Protein AF-A0A3A0CMP5-F1 (afdb_monomer_lite)

Secondary structure (DSSP, 8-state):
-HHHHHHHHHHHHHHHHHHHHHHHHHHHHHS--TTHHHHHHHHHHHHS-TTSBPTTSSSSBTTTTTHHHHHHHHHHHHHHHHHHHHHHHH-TT---SGGGTTHHHHSPPPPPPPPHHHH-GGGS-SSPPHHHHHH--TTTGGGS-SSS--

pLDDT: mean 80.44, std 15.41, range [43.0, 98.38]

Radius of gyration: 23.23 Å; chains: 1; bounding box: 66×38×59 Å

Foldseek 3Di:
DVVVVVVVVVVVVVVVVVVVVVVVVVVVVVVPPPCVVCVVLLQQLLAFQQQHQDPVPPRDGNVVPCLVVSLVVVVLVLVLVQCQVVCVVVPPDDRGPVVCVVCCVVPPGQDFDDQCCSVPVVVDDHNHDVVSSVPDDRPPVRPPDPPPPD

Structure (mmCIF, N/CA/C/O backbone):
data_AF-A0A3A0CMP5-F1
#
_entry.id   AF-A0A3A0CMP5-F1
#
loop_
_atom_site.group_PDB
_atom_site.id
_atom_site.type_symbol
_atom_site.label_atom_id
_atom_site.label_alt_id
_atom_site.label_comp_id
_atom_site.label_asym_id
_atom_site.label_entity_id
_atom_site.label_seq_id
_atom_site.pdbx_PDB_ins_code
_atom_site.Cartn_x
_atom_site.Cartn_y
_atom_site.Cartn_z
_atom_site.occupancy
_atom_site.B_iso_or_equiv
_atom_site.auth_seq_id
_atom_site.auth_comp_id
_atom_site.auth_asym_id
_atom_site.auth_atom_id
_atom_site.pdbx_PDB_model_num
ATOM 1 N N . MET A 1 1 ? 48.972 -5.890 -34.730 1.00 81.81 1 MET A N 1
ATOM 2 C CA . MET A 1 1 ? 47.753 -5.055 -34.885 1.00 81.81 1 MET A CA 1
ATOM 3 C C . MET A 1 1 ? 46.473 -5.813 -34.551 1.00 81.81 1 MET A C 1
ATOM 5 O O . MET A 1 1 ? 45.686 -5.279 -33.785 1.00 81.81 1 MET A O 1
ATOM 9 N N . VAL A 1 2 ? 46.269 -7.038 -35.057 1.00 93.88 2 VAL A N 1
ATOM 10 C CA . VAL A 1 2 ? 45.044 -7.823 -34.789 1.00 93.88 2 VAL A CA 1
ATOM 11 C C . VAL A 1 2 ? 44.823 -8.086 -33.292 1.00 93.88 2 VAL A C 1
ATOM 13 O O . VAL A 1 2 ? 43.727 -7.854 -32.804 1.00 93.88 2 VAL A O 1
ATOM 16 N N . GLU A 1 3 ? 45.865 -8.454 -32.541 1.00 94.88 3 GLU A N 1
ATOM 17 C CA . GLU A 1 3 ? 45.755 -8.714 -31.092 1.00 94.88 3 GLU A CA 1
ATOM 18 C C . GLU A 1 3 ? 45.376 -7.474 -30.265 1.00 94.88 3 GLU A C 1
ATOM 20 O O . GLU A 1 3 ? 44.635 -7.560 -29.292 1.00 94.88 3 GLU A O 1
ATOM 25 N N . ILE A 1 4 ? 45.837 -6.289 -30.674 1.00 95.81 4 ILE A N 1
ATOM 26 C CA . ILE A 1 4 ? 45.484 -5.035 -29.991 1.00 95.81 4 ILE A CA 1
ATOM 27 C C . ILE A 1 4 ? 44.006 -4.705 -30.242 1.00 95.81 4 ILE A C 1
ATOM 29 O O . ILE A 1 4 ? 43.298 -4.281 -29.329 1.00 95.81 4 ILE A O 1
ATOM 33 N N . LEU A 1 5 ? 43.520 -4.947 -31.465 1.00 96.00 5 LEU A N 1
ATOM 34 C CA . LEU A 1 5 ? 42.117 -4.741 -31.826 1.00 96.00 5 LEU A CA 1
ATOM 35 C C . LEU A 1 5 ? 41.186 -5.719 -31.098 1.00 96.00 5 LEU A C 1
ATOM 37 O O . LEU A 1 5 ? 40.116 -5.306 -30.651 1.00 96.00 5 LEU A O 1
ATOM 41 N N . THR A 1 6 ? 41.583 -6.984 -30.926 1.00 96.25 6 THR A N 1
ATOM 42 C CA . THR A 1 6 ? 40.769 -7.967 -30.194 1.00 96.25 6 THR A CA 1
ATOM 43 C C . THR A 1 6 ? 40.685 -7.639 -28.705 1.00 96.25 6 THR A C 1
ATOM 45 O O . THR A 1 6 ? 39.588 -7.665 -28.149 1.00 96.25 6 THR A O 1
ATOM 48 N N . ILE A 1 7 ? 41.795 -7.252 -28.067 1.00 97.31 7 ILE A N 1
ATOM 49 C CA . ILE A 1 7 ? 41.803 -6.839 -26.652 1.00 97.31 7 ILE A CA 1
ATOM 50 C C . ILE A 1 7 ? 40.926 -5.596 -26.444 1.00 97.31 7 ILE A C 1
ATOM 52 O O . ILE A 1 7 ? 40.095 -5.573 -25.533 1.00 97.31 7 ILE A O 1
ATOM 56 N N . ALA A 1 8 ? 41.056 -4.585 -27.309 1.00 97.50 8 ALA A N 1
ATOM 57 C C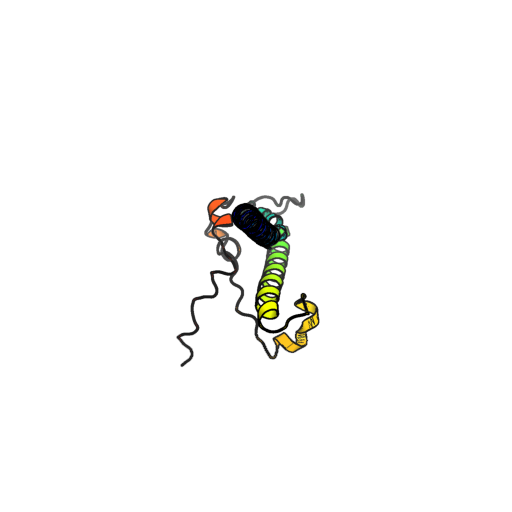A . ALA A 1 8 ? 40.239 -3.376 -27.234 1.00 97.50 8 ALA A CA 1
ATOM 58 C C . ALA A 1 8 ? 38.741 -3.679 -27.407 1.00 97.50 8 ALA A C 1
ATOM 60 O O . ALA A 1 8 ? 37.912 -3.161 -26.657 1.00 97.50 8 ALA A O 1
ATOM 61 N N . PHE A 1 9 ? 38.385 -4.559 -28.347 1.00 97.31 9 PHE A N 1
ATOM 62 C CA . PHE A 1 9 ? 37.000 -4.973 -28.565 1.00 97.31 9 PHE A CA 1
ATOM 63 C C . PHE A 1 9 ? 36.406 -5.683 -27.340 1.00 97.31 9 PHE A C 1
ATOM 65 O O . PHE A 1 9 ? 35.312 -5.330 -26.899 1.00 97.31 9 PHE A O 1
ATOM 72 N N . ILE A 1 10 ? 37.140 -6.629 -26.742 1.00 97.94 10 ILE A N 1
ATOM 73 C CA . ILE A 1 10 ? 36.696 -7.346 -25.535 1.00 97.94 10 ILE A CA 1
ATOM 74 C C . ILE A 1 10 ? 36.467 -6.368 -24.375 1.00 97.94 10 ILE A C 1
ATOM 76 O O . ILE A 1 10 ? 35.444 -6.456 -23.694 1.00 97.94 10 ILE A O 1
ATOM 80 N N . ALA A 1 11 ? 37.369 -5.402 -24.178 1.00 98.06 11 ALA A N 1
ATOM 81 C CA . ALA A 1 11 ? 37.229 -4.387 -23.135 1.00 98.06 11 ALA A CA 1
ATOM 82 C C . ALA A 1 11 ? 35.977 -3.513 -23.336 1.00 98.06 11 ALA A C 1
ATOM 84 O O . ALA A 1 11 ? 35.238 -3.261 -22.383 1.00 98.06 11 ALA A O 1
ATOM 85 N N . ILE A 1 12 ? 35.694 -3.098 -24.575 1.00 98.25 12 ILE A N 1
ATOM 86 C CA . ILE A 1 12 ? 34.494 -2.316 -24.903 1.00 98.25 12 ILE A CA 1
ATOM 87 C C . ILE A 1 12 ? 33.225 -3.125 -24.616 1.00 98.25 12 ILE A C 1
ATOM 89 O O . ILE A 1 12 ? 32.317 -2.621 -23.955 1.00 98.25 12 ILE A O 1
ATOM 93 N N . VAL A 1 13 ? 33.165 -4.386 -25.057 1.00 98.25 13 VAL A N 1
ATOM 94 C CA . VAL A 1 13 ? 32.005 -5.257 -24.812 1.00 98.25 13 VAL A CA 1
ATOM 95 C C . VAL A 1 13 ? 31.791 -5.470 -23.312 1.00 98.25 13 VAL A C 1
ATOM 97 O O . VAL A 1 13 ? 30.664 -5.331 -22.838 1.00 98.25 13 VAL A O 1
ATOM 100 N N . ALA A 1 14 ? 32.854 -5.725 -22.544 1.00 98.31 14 ALA A N 1
ATOM 101 C CA . ALA A 1 14 ? 32.767 -5.873 -21.092 1.00 98.31 14 ALA A CA 1
ATOM 102 C C . ALA A 1 14 ? 32.221 -4.603 -20.414 1.00 98.31 14 ALA A C 1
ATOM 104 O O . ALA A 1 14 ? 31.313 -4.690 -19.585 1.00 98.31 14 ALA A O 1
ATOM 105 N N . CYS A 1 15 ? 32.697 -3.418 -20.812 1.00 98.38 15 CYS A N 1
ATOM 106 C CA . CYS A 1 15 ? 32.187 -2.138 -20.315 1.00 98.38 15 CYS A CA 1
ATOM 107 C C . CYS A 1 15 ? 30.699 -1.936 -20.632 1.00 98.38 15 CYS A C 1
ATOM 109 O O . CYS A 1 15 ? 29.941 -1.509 -19.758 1.00 98.38 15 CYS A O 1
ATOM 111 N N . VAL A 1 16 ? 30.255 -2.278 -21.847 1.00 98.06 16 VAL A N 1
ATOM 112 C CA . VAL A 1 16 ? 28.838 -2.187 -22.236 1.00 98.06 16 VAL A CA 1
ATOM 113 C C . VAL A 1 16 ? 27.983 -3.146 -21.410 1.00 98.06 16 VAL A C 1
ATOM 115 O O . VAL A 1 16 ? 26.940 -2.738 -20.902 1.00 98.06 16 VAL A O 1
ATOM 118 N N . VAL A 1 17 ? 28.425 -4.391 -21.208 1.00 98.19 17 VAL A N 1
ATOM 119 C CA . VAL A 1 17 ? 27.701 -5.373 -20.384 1.00 98.19 17 VAL A CA 1
ATOM 120 C C . VAL A 1 17 ? 27.581 -4.888 -18.941 1.00 98.19 17 VAL A C 1
ATOM 122 O O . VAL A 1 17 ? 26.480 -4.883 -18.393 1.00 98.19 17 VAL A O 1
ATOM 125 N N . VAL A 1 18 ? 28.672 -4.413 -18.333 1.00 98.12 18 VAL A N 1
ATOM 126 C CA . VAL A 1 18 ? 28.650 -3.853 -16.972 1.00 98.12 18 VAL A CA 1
ATOM 127 C C . VAL A 1 18 ? 27.702 -2.658 -16.891 1.00 98.12 18 VAL A C 1
ATOM 129 O O . VAL A 1 18 ? 26.896 -2.578 -15.965 1.00 98.12 18 VAL A O 1
ATOM 132 N N . TRP A 1 19 ? 27.729 -1.758 -17.875 1.00 97.94 19 TRP A N 1
ATOM 133 C CA . TRP A 1 19 ? 26.820 -0.616 -17.920 1.00 97.94 19 TRP A CA 1
ATOM 134 C C . TRP A 1 19 ? 25.351 -1.043 -18.038 1.00 97.94 19 TRP A C 1
ATOM 136 O O . TRP A 1 19 ? 24.511 -0.526 -17.304 1.00 97.94 19 TRP A O 1
ATOM 146 N N . VAL A 1 20 ? 25.030 -2.032 -18.879 1.00 96.81 20 VAL A N 1
ATOM 147 C CA . VAL A 1 20 ? 23.669 -2.587 -18.999 1.00 96.81 20 VAL A CA 1
ATOM 148 C C . VAL A 1 20 ? 23.226 -3.250 -17.695 1.00 96.81 20 VAL A C 1
ATOM 150 O O . VAL A 1 20 ? 22.090 -3.045 -17.260 1.00 96.81 20 VAL A O 1
ATOM 153 N N . LEU A 1 21 ? 24.105 -4.000 -17.028 1.00 96.00 21 LEU A N 1
ATOM 154 C CA . LEU A 1 21 ? 23.814 -4.619 -15.732 1.00 96.00 21 LEU A CA 1
ATOM 155 C C . LEU A 1 21 ? 23.584 -3.564 -14.641 1.00 96.00 21 LEU A C 1
ATOM 157 O O . LEU A 1 21 ? 22.643 -3.678 -13.858 1.00 96.00 21 LEU A O 1
ATOM 161 N N . LEU A 1 22 ? 24.368 -2.486 -14.621 1.00 95.19 22 LEU A N 1
ATOM 162 C CA . LEU A 1 22 ? 24.157 -1.365 -13.703 1.00 95.19 22 LEU A CA 1
ATOM 163 C C . LEU A 1 22 ? 22.867 -0.599 -14.028 1.00 95.19 22 LEU A C 1
ATOM 165 O O . LEU A 1 22 ? 22.110 -0.258 -13.119 1.00 95.19 22 LEU A O 1
ATOM 169 N N . ALA A 1 23 ? 22.557 -0.367 -15.303 1.00 91.62 23 ALA A N 1
ATOM 170 C CA . ALA A 1 23 ? 21.328 0.296 -15.741 1.00 91.62 23 ALA A CA 1
ATOM 171 C C . ALA A 1 23 ? 20.076 -0.536 -15.415 1.00 91.62 23 ALA A C 1
ATOM 173 O O . ALA A 1 23 ? 19.055 -0.007 -14.973 1.00 91.62 23 ALA A O 1
ATOM 174 N N . THR A 1 24 ? 20.144 -1.856 -15.579 1.00 85.88 24 THR A N 1
ATOM 175 C CA . THR A 1 24 ? 19.056 -2.763 -15.191 1.00 85.88 24 THR A CA 1
ATOM 176 C C . THR A 1 24 ? 18.927 -2.856 -13.675 1.00 85.88 24 THR A C 1
ATOM 178 O O . THR A 1 24 ? 17.824 -2.681 -13.163 1.00 85.88 24 THR A O 1
ATOM 181 N N . ALA A 1 25 ? 20.026 -3.003 -12.930 1.00 84.25 25 ALA A N 1
ATOM 182 C CA . ALA A 1 25 ? 20.003 -3.003 -11.467 1.00 84.25 25 ALA A CA 1
ATOM 183 C C . ALA A 1 25 ? 19.457 -1.686 -10.892 1.00 84.25 25 ALA A C 1
ATOM 185 O O . ALA A 1 25 ? 18.662 -1.699 -9.953 1.00 84.25 25 ALA A O 1
ATOM 186 N N . THR A 1 26 ? 19.833 -0.541 -11.464 1.00 80.44 26 THR A N 1
ATOM 187 C CA . THR A 1 26 ? 19.305 0.771 -11.059 1.00 80.44 26 THR A CA 1
ATOM 188 C C . THR A 1 26 ? 17.832 0.928 -11.413 1.00 80.44 26 THR A C 1
ATOM 190 O O . THR A 1 26 ? 17.088 1.421 -10.572 1.00 80.44 26 THR A O 1
ATOM 193 N N . ARG A 1 27 ? 17.360 0.448 -12.574 1.00 73.88 27 ARG A N 1
ATOM 194 C CA . ARG A 1 27 ? 15.918 0.404 -12.895 1.00 73.88 27 ARG A CA 1
ATOM 195 C C . ARG A 1 27 ? 15.141 -0.486 -11.929 1.00 73.88 27 ARG A C 1
ATOM 197 O O . ARG A 1 27 ? 14.104 -0.061 -11.436 1.00 73.88 27 ARG A O 1
ATOM 204 N N . VAL A 1 28 ? 15.659 -1.669 -11.600 1.00 70.44 28 VAL A N 1
ATOM 205 C CA . VAL A 1 28 ? 15.042 -2.587 -10.628 1.00 70.44 28 VAL A CA 1
ATOM 206 C C . VAL A 1 28 ? 15.004 -1.958 -9.230 1.00 70.44 28 VAL A C 1
ATOM 208 O O . VAL A 1 28 ? 13.995 -2.059 -8.542 1.00 70.44 28 VAL A O 1
ATOM 211 N N . ARG A 1 29 ? 16.053 -1.232 -8.819 1.00 67.12 29 ARG A N 1
ATOM 212 C CA . ARG A 1 29 ? 16.077 -0.482 -7.548 1.00 67.12 29 ARG A CA 1
ATOM 213 C C . ARG A 1 29 ? 15.197 0.772 -7.563 1.00 67.12 29 ARG A C 1
ATOM 215 O O . ARG A 1 29 ? 14.673 1.140 -6.516 1.00 67.12 29 ARG A O 1
ATOM 222 N N . ALA A 1 30 ? 15.044 1.437 -8.709 1.00 58.09 30 ALA A N 1
ATOM 223 C CA . ALA A 1 30 ? 14.156 2.589 -8.899 1.00 58.09 30 ALA A CA 1
ATOM 224 C C . ALA A 1 30 ? 12.682 2.169 -8.954 1.00 58.09 30 ALA A C 1
ATOM 226 O O . ALA A 1 30 ? 11.815 2.907 -8.487 1.00 58.09 30 ALA A O 1
ATOM 227 N N . CYS A 1 31 ? 12.407 0.932 -9.372 1.00 51.53 31 CYS A N 1
ATOM 228 C CA . CYS A 1 31 ? 11.235 0.170 -8.955 1.00 51.53 31 CYS A CA 1
ATOM 229 C C . CYS A 1 31 ? 11.346 -0.202 -7.467 1.00 51.53 31 CYS A C 1
ATOM 231 O O . CYS A 1 31 ? 11.142 -1.357 -7.092 1.00 51.53 31 CYS A O 1
ATOM 233 N N . LYS A 1 32 ? 11.635 0.783 -6.596 1.00 49.44 32 LYS A N 1
ATOM 234 C CA . LYS A 1 32 ? 11.378 0.647 -5.163 1.00 49.44 32 LYS A CA 1
ATOM 235 C C . LYS A 1 32 ? 9.972 0.069 -5.043 1.00 49.44 32 LYS A C 1
ATOM 237 O O . LYS A 1 32 ? 9.087 0.528 -5.777 1.00 49.44 32 LYS A O 1
ATOM 242 N N . PRO A 1 33 ? 9.767 -0.934 -4.172 1.00 52.00 33 PRO A N 1
ATOM 243 C CA . PRO A 1 33 ? 8.458 -1.534 -4.006 1.00 52.00 33 PRO A CA 1
ATOM 244 C C . PRO A 1 33 ? 7.487 -0.377 -3.818 1.00 52.00 33 PRO A C 1
ATOM 246 O O . PRO A 1 33 ? 7.744 0.510 -3.000 1.00 52.00 33 PRO A O 1
ATOM 249 N N . MET A 1 34 ? 6.441 -0.338 -4.646 1.00 52.75 34 MET A N 1
ATOM 250 C CA . MET A 1 34 ? 5.431 0.729 -4.743 1.00 52.75 34 MET A CA 1
ATOM 251 C C . MET A 1 34 ? 4.537 0.788 -3.484 1.00 52.75 34 MET A C 1
ATOM 253 O O . MET A 1 34 ? 3.337 1.020 -3.533 1.00 52.75 34 MET A O 1
ATOM 257 N N . TYR A 1 35 ? 5.168 0.510 -2.353 1.00 56.72 35 TYR A N 1
ATOM 258 C CA . TYR A 1 35 ? 4.697 0.097 -1.052 1.00 56.72 35 TYR A CA 1
ATOM 259 C C . TYR A 1 35 ? 5.179 1.065 0.031 1.00 56.72 35 TYR A C 1
ATOM 261 O O . TYR A 1 35 ? 4.571 1.171 1.092 1.00 56.72 35 TYR A O 1
ATOM 269 N N . THR A 1 36 ? 6.246 1.820 -0.250 1.00 57.56 36 THR A N 1
ATOM 270 C CA . THR A 1 36 ? 6.779 2.860 0.633 1.00 57.56 36 THR A CA 1
ATOM 271 C C . THR A 1 36 ? 5.749 3.901 1.077 1.00 57.56 36 THR A C 1
ATOM 273 O O . THR A 1 36 ? 5.724 4.160 2.275 1.00 57.56 36 THR A O 1
ATOM 276 N N . PRO A 1 37 ? 4.864 4.466 0.222 1.00 59.56 37 PRO A N 1
ATOM 277 C CA . PRO A 1 37 ? 3.916 5.481 0.695 1.00 59.56 37 PRO A CA 1
ATOM 278 C C . PRO A 1 37 ? 2.803 4.902 1.577 1.00 59.56 37 PRO A C 1
ATOM 280 O O . PRO A 1 37 ? 2.156 5.636 2.318 1.00 59.56 37 PRO A O 1
ATOM 283 N N . TYR A 1 38 ? 2.566 3.592 1.509 1.00 63.41 38 TYR A N 1
ATOM 284 C CA . TYR A 1 38 ? 1.521 2.942 2.293 1.00 63.41 38 TYR A CA 1
ATOM 285 C C . TYR A 1 38 ? 2.036 2.447 3.645 1.00 63.41 38 TYR A C 1
ATOM 287 O O . TYR A 1 38 ? 1.240 2.299 4.570 1.00 63.41 38 TYR A O 1
ATOM 295 N N . LYS A 1 39 ? 3.361 2.271 3.793 1.00 63.41 39 LYS A N 1
ATOM 296 C CA . LYS A 1 39 ? 4.008 1.841 5.041 1.00 63.41 39 LYS A CA 1
ATOM 297 C C . LYS A 1 39 ? 3.556 2.695 6.227 1.00 63.41 39 LYS A C 1
ATOM 299 O O . LYS A 1 39 ? 3.140 2.134 7.230 1.00 63.41 39 LYS A O 1
ATOM 304 N N . ASP A 1 40 ? 3.497 4.015 6.081 1.00 61.06 40 ASP A N 1
ATOM 305 C CA . ASP A 1 40 ? 3.097 4.914 7.174 1.00 61.06 40 ASP A CA 1
ATOM 306 C C . ASP A 1 40 ? 1.629 4.754 7.611 1.00 61.06 40 ASP A C 1
ATOM 308 O O . ASP A 1 40 ? 1.308 4.925 8.789 1.00 61.06 40 ASP A O 1
ATOM 312 N N . TYR A 1 41 ? 0.732 4.369 6.697 1.00 62.47 41 TYR A N 1
ATOM 313 C CA . TYR A 1 41 ? -0.661 4.050 7.034 1.00 62.47 41 TYR A CA 1
ATOM 314 C C . TYR A 1 41 ? -0.774 2.685 7.722 1.00 62.47 41 TYR A C 1
ATOM 316 O O . TYR A 1 41 ? -1.480 2.560 8.725 1.00 62.47 41 TYR A O 1
ATOM 324 N N . PHE A 1 42 ? -0.021 1.687 7.249 1.00 67.88 42 PHE A N 1
ATOM 325 C CA . PHE A 1 42 ? 0.073 0.373 7.894 1.00 67.88 42 PHE A CA 1
ATOM 326 C C . PHE A 1 42 ? 0.617 0.464 9.312 1.00 67.88 42 PHE A C 1
ATOM 328 O O . PHE A 1 42 ? 0.134 -0.233 10.202 1.00 67.88 42 PHE A O 1
ATOM 335 N N . LEU A 1 43 ? 1.572 1.367 9.540 1.00 67.56 43 LEU A N 1
ATOM 336 C CA . LEU A 1 43 ? 2.142 1.575 10.860 1.00 67.56 43 LEU A CA 1
ATOM 337 C C . LEU A 1 43 ? 1.081 2.028 11.866 1.00 67.56 43 LEU A C 1
ATOM 339 O O . LEU A 1 43 ? 1.120 1.561 12.992 1.00 67.56 43 LEU A O 1
ATOM 343 N N . ARG A 1 44 ? 0.100 2.868 11.507 1.00 78.06 44 ARG A N 1
ATOM 344 C CA . ARG A 1 44 ? -0.955 3.255 12.466 1.00 78.06 44 ARG A CA 1
ATOM 345 C C . ARG A 1 44 ? -1.946 2.133 12.748 1.00 78.06 44 ARG A C 1
ATOM 347 O O . ARG A 1 44 ? -2.169 1.817 13.914 1.00 78.06 44 ARG A O 1
ATOM 354 N N . LEU A 1 45 ? -2.479 1.503 11.700 1.00 87.75 45 LEU A N 1
ATOM 355 C CA . LEU A 1 45 ? -3.445 0.414 11.861 1.00 87.75 45 LEU A CA 1
ATOM 356 C C . LEU A 1 45 ? -2.849 -0.777 12.621 1.00 87.75 45 LEU A C 1
ATOM 358 O O . LEU A 1 45 ? -3.600 -1.466 13.300 1.00 87.75 45 LEU A O 1
ATOM 362 N N . GLY A 1 46 ? -1.541 -1.028 12.481 1.00 86.44 46 GLY A N 1
ATOM 363 C CA . GLY A 1 46 ? -0.837 -2.139 13.123 1.00 86.44 46 GLY A CA 1
ATOM 364 C C . GLY A 1 46 ? -0.260 -1.800 14.498 1.00 86.44 46 GLY A C 1
ATOM 365 O O . GLY A 1 46 ? 0.040 -2.707 15.260 1.00 86.44 46 GLY A O 1
ATOM 366 N N . ARG A 1 47 ? -0.109 -0.518 14.859 1.00 88.81 47 ARG A N 1
ATOM 367 C CA . ARG A 1 47 ? 0.449 -0.112 16.165 1.00 88.81 47 ARG A CA 1
ATOM 368 C C . ARG A 1 47 ? -0.604 0.141 17.238 1.00 88.81 47 ARG A C 1
ATOM 370 O O . ARG A 1 47 ? -0.285 0.014 18.414 1.00 88.81 47 ARG A O 1
ATOM 377 N N . CYS A 1 48 ? -1.822 0.525 16.859 1.00 91.31 48 CYS A N 1
ATOM 378 C CA . CYS A 1 48 ? -2.864 0.912 17.808 1.00 91.31 48 CYS A CA 1
ATOM 379 C C . CYS A 1 48 ? -3.973 -0.142 17.880 1.00 91.31 48 CYS A C 1
ATOM 381 O O . CYS A 1 48 ? -4.651 -0.410 16.884 1.00 91.31 48 CYS A O 1
ATOM 383 N N . ALA A 1 49 ? -4.202 -0.686 19.076 1.00 93.88 49 ALA A N 1
ATOM 384 C CA . ALA A 1 49 ? -5.335 -1.566 19.334 1.00 93.88 49 ALA A CA 1
ATOM 385 C C . ALA A 1 49 ? -6.663 -0.791 19.201 1.00 93.88 49 ALA A C 1
ATOM 387 O O . ALA A 1 49 ? -6.710 0.400 19.513 1.00 93.88 49 ALA A O 1
ATOM 388 N N . PRO A 1 50 ? -7.788 -1.418 18.810 1.00 94.38 50 PRO A N 1
ATOM 389 C CA . PRO A 1 50 ? -9.080 -0.725 18.736 1.00 94.38 50 PRO A CA 1
ATOM 390 C C . PRO A 1 50 ? -9.514 -0.074 20.058 1.00 94.38 50 PRO A C 1
ATOM 392 O O . PRO A 1 50 ? -10.156 0.976 20.049 1.00 94.38 50 PRO A O 1
ATOM 395 N N . HIS A 1 51 ? -9.143 -0.674 21.186 1.00 95.88 51 HIS A N 1
ATOM 396 C CA . HIS A 1 51 ? -9.471 -0.205 22.530 1.00 95.88 51 HIS A CA 1
ATOM 397 C C . HIS A 1 51 ? -8.411 0.734 23.133 1.00 95.88 51 HIS A C 1
ATOM 399 O O . HIS A 1 51 ? -8.650 1.299 24.195 1.00 95.88 51 HIS A O 1
ATOM 405 N N . SER A 1 52 ? -7.259 0.937 22.479 1.00 95.19 52 SER A N 1
ATOM 406 C CA . SER A 1 52 ? -6.238 1.868 22.975 1.00 95.19 52 SER A CA 1
ATOM 407 C C . SER A 1 52 ? -6.663 3.325 22.743 1.00 95.19 52 SER A C 1
ATOM 409 O O . SER A 1 52 ? -7.377 3.598 21.768 1.00 95.19 52 SER A O 1
ATOM 411 N N . PRO A 1 53 ? -6.200 4.285 23.566 1.00 96.12 53 PRO A N 1
ATOM 412 C CA . PRO A 1 53 ? -6.443 5.704 23.322 1.00 96.12 53 PRO A CA 1
ATOM 413 C C . PRO A 1 53 ? -5.949 6.109 21.929 1.00 96.12 53 PRO A C 1
ATOM 415 O O . PRO A 1 53 ? -4.879 5.696 21.474 1.00 96.12 53 PRO A O 1
ATOM 418 N N . CYS A 1 54 ? -6.753 6.896 21.220 1.00 94.94 54 CYS A N 1
ATOM 419 C CA . CYS A 1 54 ? -6.457 7.278 19.849 1.00 94.94 54 CYS A CA 1
ATOM 420 C C . CYS A 1 54 ? -5.294 8.288 19.795 1.00 94.94 54 CYS A C 1
ATOM 422 O O . CYS A 1 54 ? -5.358 9.324 20.464 1.00 94.94 54 CYS A O 1
ATOM 424 N N . PRO A 1 55 ? -4.275 8.078 18.936 1.00 92.62 55 PRO A N 1
ATOM 425 C CA . PRO A 1 55 ? -3.095 8.948 18.869 1.00 92.62 55 PRO A CA 1
ATOM 426 C C . PRO A 1 55 ? -3.375 10.349 18.301 1.00 92.62 55 PRO A C 1
ATOM 428 O O . PRO A 1 55 ? -2.479 11.183 18.262 1.00 92.62 55 PRO A O 1
ATOM 431 N N . CYS A 1 56 ? -4.599 10.634 17.843 1.00 92.50 56 CYS A N 1
ATOM 432 C CA . CYS A 1 56 ? -4.975 11.964 17.357 1.00 92.50 56 CYS A CA 1
ATOM 433 C C . CYS A 1 56 ? -5.272 12.977 18.476 1.00 92.50 56 CYS A C 1
ATOM 435 O O . CYS A 1 56 ? -5.587 14.123 18.171 1.00 92.50 56 CYS A O 1
ATOM 437 N N . GLY A 1 57 ? -5.220 12.560 19.748 1.00 94.19 57 GLY A N 1
ATOM 438 C CA . GLY A 1 57 ? -5.470 13.439 20.894 1.00 94.19 57 GLY A CA 1
ATOM 439 C C . GLY A 1 57 ? -6.951 13.700 21.188 1.00 94.19 57 GLY A C 1
ATOM 440 O O . GLY A 1 57 ? -7.267 14.539 22.020 1.00 94.19 57 GLY A O 1
ATOM 441 N N . SER A 1 58 ? -7.876 12.976 20.551 1.00 95.19 58 SER A N 1
ATOM 442 C CA . SER A 1 58 ? -9.322 13.146 20.772 1.00 95.19 58 SER A CA 1
ATOM 443 C C . SER A 1 58 ? -9.825 12.637 22.129 1.00 95.19 58 SER A C 1
ATOM 445 O O . SER A 1 58 ? -10.996 12.832 22.448 1.00 95.19 58 SER A O 1
ATOM 447 N N . GLY A 1 59 ? -8.992 11.906 22.879 1.00 95.75 59 GLY A N 1
ATOM 448 C CA . GLY A 1 59 ? -9.378 11.222 24.119 1.00 95.75 59 GLY A CA 1
ATOM 449 C C . GLY A 1 59 ? -10.299 10.009 23.922 1.00 95.75 59 GLY A C 1
ATOM 450 O O . GLY A 1 59 ? -10.667 9.360 24.894 1.00 95.75 59 GLY A O 1
ATOM 451 N N . ARG A 1 60 ? -10.676 9.677 22.680 1.00 97.06 60 ARG A N 1
ATOM 452 C CA . ARG A 1 60 ? -11.518 8.515 22.351 1.00 97.06 60 ARG A CA 1
ATOM 453 C C . ARG A 1 60 ? -10.665 7.278 22.074 1.00 97.06 60 ARG A C 1
ATOM 455 O O . ARG A 1 60 ? -9.496 7.397 21.710 1.00 97.06 60 ARG A O 1
ATOM 462 N N . ASN A 1 61 ? -11.271 6.095 22.145 1.00 97.06 61 ASN A N 1
ATOM 463 C CA . ASN A 1 61 ? -10.635 4.851 21.700 1.00 97.06 61 ASN A CA 1
ATOM 464 C C . ASN A 1 61 ? -10.353 4.895 20.188 1.00 97.06 61 ASN A C 1
ATOM 466 O O . ASN A 1 61 ? -11.116 5.488 19.419 1.00 97.06 61 ASN A O 1
ATOM 470 N N . TYR A 1 62 ? -9.265 4.266 19.741 1.00 95.56 62 TYR A N 1
ATOM 471 C CA . TYR A 1 62 ? -8.838 4.280 18.338 1.00 95.56 62 TYR A CA 1
ATOM 472 C C . TYR A 1 62 ? -9.892 3.694 17.389 1.00 95.56 62 TYR A C 1
ATOM 474 O O . TYR A 1 62 ? -10.155 4.275 16.333 1.00 95.56 62 TYR A O 1
ATOM 482 N N . GLY A 1 63 ? -10.530 2.592 17.794 1.00 95.19 63 GLY A N 1
ATOM 483 C CA . GLY A 1 63 ? -11.549 1.854 17.047 1.00 95.19 63 GLY A CA 1
ATOM 484 C C . GLY A 1 63 ? -12.692 2.730 16.524 1.00 95.19 63 GLY A C 1
ATOM 485 O O . GLY A 1 63 ? -12.907 2.753 15.316 1.00 95.19 63 GLY A O 1
ATOM 486 N N . PRO A 1 64 ? -13.396 3.492 17.378 1.00 96.88 64 PRO A N 1
ATOM 487 C CA . PRO A 1 64 ? -14.433 4.424 16.932 1.00 96.88 64 PRO A CA 1
ATOM 488 C C . PRO A 1 64 ? -13.900 5.782 16.442 1.00 96.88 64 PRO A C 1
ATOM 490 O O . PRO A 1 64 ? -14.678 6.587 15.937 1.00 96.88 64 PRO A O 1
ATOM 493 N N . CYS A 1 65 ? -12.609 6.086 16.620 1.00 96.00 65 CYS A N 1
ATOM 494 C CA . CYS A 1 65 ? -12.043 7.392 16.284 1.00 96.00 65 CYS A CA 1
ATOM 495 C C . CYS A 1 65 ? -11.398 7.414 14.890 1.00 96.00 65 CYS A C 1
ATOM 497 O O . CYS A 1 65 ? -12.076 7.665 13.897 1.00 96.00 65 CYS A O 1
ATOM 499 N N . CYS A 1 66 ? -10.085 7.190 14.792 1.00 93.62 66 CYS A N 1
ATOM 500 C CA . CYS A 1 66 ? -9.366 7.291 13.520 1.00 93.62 66 CYS A CA 1
ATOM 501 C C . CYS A 1 66 ? -9.375 5.992 12.708 1.00 93.62 66 CYS A C 1
ATOM 503 O O . CYS A 1 66 ? -9.207 6.054 11.490 1.00 93.62 66 CYS A O 1
ATOM 505 N N . ARG A 1 67 ? -9.625 4.834 13.335 1.00 93.38 67 ARG A N 1
ATOM 506 C CA . ARG A 1 67 ? -9.560 3.536 12.652 1.00 93.38 67 ARG A CA 1
ATOM 507 C C . ARG A 1 67 ? -10.446 3.454 11.397 1.00 93.38 67 ARG A C 1
ATOM 509 O O . ARG A 1 67 ? -9.917 3.026 10.376 1.00 93.38 67 ARG A O 1
ATOM 516 N N . PRO A 1 68 ? -11.723 3.896 11.370 1.00 94.88 68 PRO A N 1
ATOM 517 C CA . PRO A 1 68 ? -12.559 3.770 10.169 1.00 94.88 68 PRO A CA 1
ATOM 518 C C . PRO A 1 68 ? -12.003 4.565 8.979 1.00 94.88 68 PRO A C 1
ATOM 520 O O . PRO A 1 68 ? -12.021 4.100 7.835 1.00 94.88 68 PRO A O 1
ATOM 523 N N . ARG A 1 69 ? -11.446 5.752 9.255 1.00 92.31 69 ARG A N 1
ATOM 524 C CA . ARG A 1 69 ? -10.773 6.591 8.257 1.00 92.31 69 ARG A CA 1
ATOM 525 C C . ARG A 1 69 ? -9.511 5.912 7.733 1.00 92.31 69 ARG A C 1
ATOM 527 O O . ARG A 1 69 ? -9.309 5.886 6.520 1.00 92.31 69 ARG A O 1
ATOM 534 N N . ASP A 1 70 ? -8.695 5.351 8.621 1.00 91.31 70 ASP A N 1
ATOM 535 C CA . ASP A 1 70 ? -7.458 4.662 8.248 1.00 91.31 70 ASP A CA 1
ATOM 536 C C . ASP A 1 70 ? -7.748 3.400 7.415 1.00 91.31 70 ASP A C 1
ATOM 538 O O . ASP A 1 70 ? -7.103 3.180 6.390 1.00 91.31 70 ASP A O 1
ATOM 542 N N . VAL A 1 71 ? -8.769 2.614 7.782 1.00 91.88 71 VAL A N 1
ATOM 543 C CA . VAL A 1 71 ? -9.227 1.440 7.012 1.00 91.88 71 VAL A CA 1
ATOM 544 C C . VAL A 1 71 ? -9.724 1.845 5.623 1.00 91.88 71 VAL A C 1
ATOM 546 O O . VAL A 1 71 ? -9.380 1.207 4.628 1.00 91.88 71 VAL A O 1
ATOM 549 N N . THR A 1 72 ? -10.498 2.928 5.527 1.00 90.62 72 THR A N 1
ATOM 550 C CA . THR A 1 72 ? -10.995 3.441 4.240 1.00 90.62 72 THR A CA 1
ATOM 551 C C . THR A 1 72 ? -9.845 3.902 3.344 1.00 90.62 72 THR A C 1
ATOM 553 O O . THR A 1 72 ? -9.799 3.557 2.161 1.00 90.62 72 THR A O 1
ATOM 556 N N . ALA A 1 73 ? -8.883 4.634 3.911 1.00 87.12 73 ALA A N 1
ATOM 557 C CA . ALA A 1 73 ? -7.687 5.073 3.200 1.00 87.12 73 ALA A CA 1
ATOM 558 C C . ALA A 1 73 ? -6.854 3.879 2.709 1.00 87.12 73 ALA A C 1
ATOM 560 O O . ALA A 1 73 ? -6.415 3.867 1.557 1.00 87.12 73 ALA A O 1
ATOM 561 N N . LEU A 1 74 ? -6.699 2.847 3.545 1.00 87.56 74 LEU A N 1
ATOM 562 C CA . LEU A 1 74 ? -6.029 1.609 3.165 1.00 87.56 74 LEU A CA 1
ATOM 563 C C . LEU A 1 74 ? -6.749 0.902 2.008 1.00 87.56 74 LEU A C 1
ATOM 565 O O . LEU A 1 74 ? -6.121 0.501 1.030 1.00 87.56 74 LEU A O 1
ATOM 569 N N . ARG A 1 75 ? -8.072 0.770 2.074 1.00 87.62 75 ARG A N 1
ATOM 570 C CA . ARG A 1 75 ? -8.838 0.143 0.994 1.00 87.62 75 ARG A CA 1
ATOM 571 C C . ARG A 1 75 ? -8.643 0.885 -0.330 1.00 87.62 75 ARG A C 1
ATOM 573 O O . ARG A 1 75 ? -8.351 0.249 -1.338 1.00 87.62 75 ARG A O 1
ATOM 580 N N . ALA A 1 76 ? -8.735 2.215 -0.329 1.00 84.56 76 ALA A N 1
ATOM 581 C CA . ALA A 1 76 ? -8.506 3.033 -1.523 1.00 84.56 76 ALA A CA 1
ATOM 582 C C . ALA A 1 76 ? -7.082 2.869 -2.086 1.00 84.56 76 ALA A C 1
ATOM 584 O O . ALA A 1 76 ? -6.892 2.747 -3.296 1.00 84.56 76 ALA A O 1
ATOM 585 N N . ALA A 1 77 ? -6.082 2.803 -1.205 1.00 84.19 77 ALA A N 1
ATOM 586 C CA . ALA A 1 77 ? -4.700 2.516 -1.566 1.00 84.19 77 ALA A CA 1
ATOM 587 C C . ALA A 1 77 ? -4.541 1.153 -2.256 1.00 84.19 77 ALA A C 1
ATOM 589 O O . ALA A 1 77 ? -3.869 1.053 -3.284 1.00 84.19 77 ALA A O 1
ATOM 590 N N . LEU A 1 78 ? -5.182 0.113 -1.720 1.00 84.00 78 LEU A N 1
ATOM 591 C CA . LEU A 1 78 ? -5.135 -1.232 -2.288 1.00 84.00 78 LEU A CA 1
ATOM 592 C C . LEU A 1 78 ? -5.859 -1.334 -3.630 1.00 84.00 78 LEU A C 1
ATOM 594 O O . LEU A 1 78 ? -5.365 -2.040 -4.511 1.00 84.00 78 LEU A O 1
ATOM 598 N N . ILE A 1 79 ? -6.966 -0.601 -3.807 1.00 83.69 79 ILE A N 1
ATOM 599 C CA . ILE A 1 79 ? -7.648 -0.447 -5.10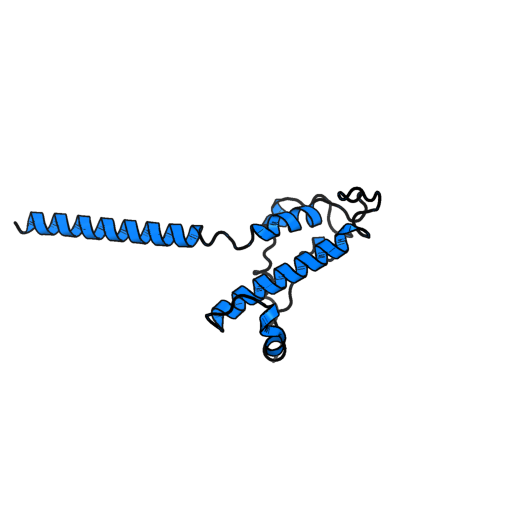1 1.00 83.69 79 ILE A CA 1
ATOM 600 C C . ILE A 1 79 ? -6.678 0.143 -6.123 1.00 83.69 79 ILE A C 1
ATOM 602 O O . ILE A 1 79 ? -6.507 -0.421 -7.201 1.00 83.69 79 ILE A O 1
ATOM 606 N N . ASP A 1 80 ? -6.014 1.254 -5.795 1.00 81.31 80 ASP A N 1
ATOM 607 C CA . ASP A 1 80 ? -5.113 1.924 -6.738 1.00 81.31 80 ASP A CA 1
ATOM 608 C C . ASP A 1 80 ? -3.874 1.072 -7.057 1.00 81.31 80 ASP A C 1
ATOM 610 O O . ASP A 1 80 ? -3.425 1.036 -8.205 1.00 81.31 80 ASP A O 1
ATOM 614 N N . LEU A 1 81 ? -3.351 0.330 -6.073 1.00 80.88 81 LEU A N 1
ATOM 615 C CA . LEU A 1 81 ? -2.258 -0.626 -6.266 1.00 80.88 81 LEU A CA 1
ATOM 616 C C . LEU A 1 81 ? -2.650 -1.742 -7.245 1.00 80.88 81 LEU A C 1
ATOM 618 O O . LEU A 1 81 ? -1.921 -1.993 -8.209 1.00 80.88 81 LEU A O 1
ATOM 622 N N . HIS A 1 82 ? -3.800 -2.385 -7.022 1.00 79.19 82 HIS A N 1
ATOM 623 C CA . HIS A 1 82 ? -4.316 -3.432 -7.907 1.00 79.19 82 HIS A CA 1
ATOM 624 C C . HIS A 1 82 ? -4.598 -2.888 -9.301 1.00 79.19 82 HIS A C 1
ATOM 626 O O . HIS A 1 82 ? -4.158 -3.478 -10.288 1.00 79.19 82 HIS A O 1
ATOM 632 N N . TRP A 1 83 ? -5.256 -1.730 -9.380 1.00 77.81 83 TRP A N 1
ATOM 633 C CA . TRP A 1 83 ? -5.554 -1.065 -10.638 1.00 77.81 83 TRP A CA 1
ATOM 634 C C . TRP A 1 83 ? -4.289 -0.799 -11.439 1.00 77.81 83 TRP A C 1
ATOM 636 O O . TRP A 1 83 ? -4.216 -1.199 -12.590 1.00 77.81 83 TRP A O 1
ATOM 646 N N . ARG A 1 84 ? -3.263 -0.177 -10.849 1.00 77.56 84 ARG A N 1
ATOM 647 C CA . ARG A 1 84 ? -2.014 0.122 -11.566 1.00 77.56 84 ARG A CA 1
ATOM 648 C C . ARG A 1 84 ? -1.322 -1.137 -12.069 1.00 77.56 84 ARG A C 1
ATOM 650 O O . ARG A 1 84 ? -0.758 -1.117 -13.159 1.00 77.56 84 ARG A O 1
ATOM 657 N N . ARG A 1 85 ? -1.351 -2.227 -11.297 1.00 74.62 85 ARG A N 1
ATOM 658 C CA . ARG A 1 85 ? -0.749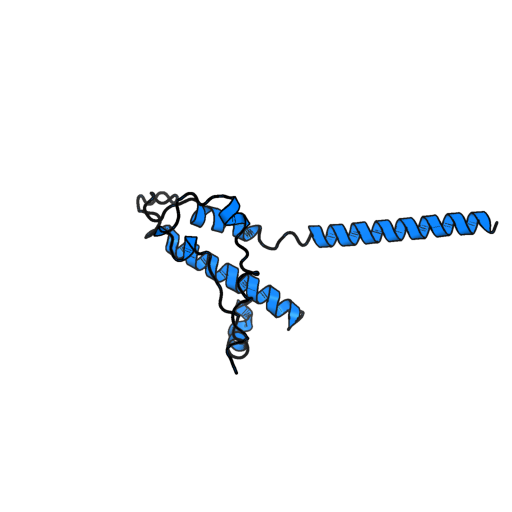 -3.503 -11.706 1.00 74.62 85 ARG A CA 1
ATOM 659 C C . ARG A 1 85 ? -1.521 -4.147 -12.856 1.00 74.62 85 ARG A C 1
ATOM 661 O O . ARG A 1 85 ? -0.903 -4.628 -13.804 1.00 74.62 85 ARG A O 1
ATOM 668 N N . TRP A 1 86 ? -2.847 -4.135 -12.775 1.00 73.81 86 TRP A N 1
ATOM 669 C CA . TRP A 1 86 ? -3.731 -4.670 -13.804 1.00 73.81 86 TRP A CA 1
ATOM 670 C C . TRP A 1 86 ? -3.695 -3.816 -15.081 1.00 73.81 86 TRP A C 1
ATOM 672 O O . TRP A 1 86 ? -3.428 -4.327 -16.165 1.00 73.81 86 TRP A O 1
ATOM 682 N N . SER A 1 87 ? -3.840 -2.495 -14.956 1.00 72.00 87 SER A N 1
ATOM 683 C CA . SER A 1 87 ? -3.849 -1.556 -16.078 1.00 72.00 87 SER A CA 1
ATOM 684 C C . SER A 1 87 ? -2.508 -1.511 -16.800 1.00 72.00 87 SER A C 1
ATOM 686 O O . SER A 1 87 ? -2.491 -1.369 -18.013 1.00 72.00 87 SER A O 1
ATOM 688 N N . HIS A 1 88 ? -1.380 -1.696 -16.107 1.00 67.00 88 HIS A N 1
ATOM 689 C CA . HIS A 1 88 ? -0.081 -1.793 -16.776 1.00 67.00 88 HIS A CA 1
ATOM 690 C C . HIS A 1 88 ? 0.024 -3.026 -17.691 1.00 67.00 88 HIS A C 1
ATOM 692 O O . HIS A 1 88 ? 0.788 -2.992 -18.652 1.00 67.00 88 HIS A O 1
ATOM 698 N N . ARG A 1 89 ? -0.720 -4.107 -17.414 1.00 64.44 89 ARG A N 1
ATOM 699 C CA . ARG A 1 89 ? -0.773 -5.290 -18.290 1.00 64.44 89 ARG A CA 1
ATOM 700 C C . ARG A 1 89 ? -1.744 -5.103 -19.454 1.00 64.44 89 ARG A C 1
ATOM 702 O O . ARG A 1 89 ? -1.406 -5.487 -20.565 1.00 64.44 89 ARG A O 1
ATOM 709 N N . SER A 1 90 ? -2.908 -4.505 -19.205 1.00 65.88 90 SER A N 1
ATOM 710 C CA . SER A 1 90 ? -3.993 -4.451 -20.197 1.00 65.88 90 SER A CA 1
ATOM 711 C C . SER A 1 90 ? -4.053 -3.146 -21.005 1.00 65.88 90 SER A C 1
ATOM 713 O O . SER A 1 90 ? -4.551 -3.145 -22.125 1.00 65.88 90 SER A O 1
ATOM 715 N N . TYR A 1 91 ? -3.553 -2.024 -20.471 1.00 66.69 91 TYR A N 1
ATOM 716 C CA . TYR A 1 91 ? -3.690 -0.683 -21.057 1.00 66.69 91 TYR A CA 1
ATOM 717 C C . TYR A 1 91 ? -2.479 0.215 -20.751 1.00 66.69 91 TYR A C 1
ATOM 719 O O . TYR A 1 91 ? -2.464 0.992 -19.787 1.00 66.69 91 TYR A O 1
ATOM 727 N N . ALA A 1 92 ? -1.462 0.172 -21.612 1.00 63.75 92 ALA A N 1
ATOM 728 C CA . ALA A 1 92 ? -0.338 1.099 -21.527 1.00 63.75 92 ALA A CA 1
ATOM 729 C C . ALA A 1 92 ? -0.823 2.562 -21.670 1.00 63.75 92 ALA A C 1
ATOM 731 O O . ALA A 1 92 ? -1.452 2.921 -22.661 1.00 63.75 92 ALA A O 1
ATOM 732 N N . GLY A 1 93 ? -0.542 3.421 -20.678 1.00 65.56 93 GLY A N 1
ATOM 733 C CA . GLY A 1 93 ? -0.704 4.881 -20.802 1.00 65.56 93 GLY A CA 1
ATOM 734 C C . GLY A 1 93 ? -1.651 5.588 -19.820 1.00 65.56 93 GLY A C 1
ATOM 735 O O . GLY A 1 93 ? -1.600 6.813 -19.742 1.00 65.56 93 GLY A O 1
ATOM 736 N N . ARG A 1 94 ? -2.463 4.889 -19.008 1.00 60.84 94 ARG A N 1
ATOM 737 C CA . ARG A 1 94 ? -3.299 5.533 -17.961 1.00 60.84 94 ARG A CA 1
ATOM 738 C C . ARG A 1 94 ? -3.052 4.932 -16.577 1.00 60.84 94 ARG A C 1
ATOM 740 O O . ARG A 1 94 ? -3.090 3.719 -16.399 1.00 60.84 94 ARG A O 1
ATOM 747 N N . ARG A 1 95 ? -2.773 5.798 -15.589 1.00 61.25 95 ARG A N 1
ATOM 748 C CA . ARG A 1 95 ? -2.202 5.401 -14.283 1.00 61.25 95 ARG A CA 1
ATOM 749 C C . ARG A 1 95 ? -3.132 5.524 -13.068 1.00 61.25 95 ARG A C 1
ATOM 751 O O . ARG A 1 95 ? -2.708 5.134 -11.987 1.00 61.25 95 ARG A O 1
ATOM 758 N N . ARG A 1 96 ? -4.349 6.073 -13.195 1.00 65.81 96 ARG A N 1
ATOM 759 C CA . ARG A 1 96 ? -5.258 6.286 -12.048 1.00 65.81 96 ARG A CA 1
ATOM 760 C C . ARG A 1 96 ? -6.582 5.542 -12.217 1.00 65.81 96 ARG A C 1
ATOM 762 O O . ARG A 1 96 ? -7.194 5.613 -13.281 1.00 65.81 96 ARG A O 1
ATOM 769 N N . SER A 1 97 ? -7.022 4.883 -11.149 1.00 66.88 97 SER A N 1
ATOM 770 C CA . SER A 1 97 ? -8.298 4.154 -11.067 1.00 66.88 97 SER A CA 1
ATOM 771 C C . SER A 1 97 ? -9.514 5.079 -11.195 1.00 66.88 97 SER A C 1
ATOM 773 O O . SER A 1 97 ? -10.426 4.810 -11.971 1.00 66.88 97 SER A O 1
ATOM 775 N N . ALA A 1 98 ? -9.484 6.231 -10.518 1.00 69.50 98 ALA A N 1
ATOM 776 C CA . ALA A 1 98 ? -10.594 7.189 -10.489 1.00 69.50 98 ALA A CA 1
ATOM 777 C C . ALA A 1 98 ? -11.023 7.710 -11.875 1.00 69.50 98 ALA A C 1
ATOM 779 O O . ALA A 1 98 ? -12.197 7.978 -12.099 1.00 69.50 98 ALA A O 1
ATOM 780 N N . SER A 1 99 ? -10.097 7.821 -12.834 1.00 68.50 99 SER A N 1
ATOM 781 C CA . SER A 1 99 ? -10.410 8.290 -14.196 1.00 68.50 99 SER A CA 1
ATOM 782 C C . SER A 1 99 ? -11.120 7.252 -15.072 1.00 68.50 99 SER A C 1
ATOM 784 O O . SER A 1 99 ? -11.367 7.511 -16.247 1.00 68.50 99 SER A O 1
ATOM 786 N N . MET A 1 100 ? -11.378 6.057 -14.542 1.00 67.75 100 MET A N 1
ATOM 787 C CA . MET A 1 100 ? -11.779 4.885 -15.319 1.00 67.75 100 MET A CA 1
ATOM 788 C C . MET A 1 100 ? -13.029 4.211 -14.747 1.00 67.75 100 MET A C 1
ATOM 790 O O . MET A 1 100 ? -13.275 3.054 -15.066 1.00 67.75 100 MET A O 1
ATOM 794 N N . GLY A 1 101 ? -13.825 4.944 -13.955 1.00 69.94 101 GLY A N 1
ATOM 795 C CA . GLY A 1 101 ? -15.045 4.447 -13.305 1.00 69.94 101 GLY A CA 1
ATOM 796 C C . GLY A 1 101 ? -15.947 3.632 -14.234 1.00 69.94 101 GLY A C 1
ATOM 797 O O . GLY A 1 101 ? -16.268 2.502 -13.897 1.00 69.94 101 GLY A O 1
ATOM 798 N N . HIS A 1 102 ? -16.230 4.136 -15.444 1.00 69.56 102 HIS A N 1
ATOM 799 C CA . HIS A 1 102 ? -17.064 3.413 -16.418 1.00 69.56 102 HIS A CA 1
ATOM 800 C C . HIS A 1 102 ? -16.491 2.048 -16.835 1.00 69.56 102 HIS A C 1
ATOM 802 O O . HIS A 1 102 ? -17.242 1.127 -17.101 1.00 69.56 102 HIS A O 1
ATOM 808 N N . ARG A 1 103 ? -15.161 1.874 -16.866 1.00 66.50 103 ARG A N 1
ATOM 809 C CA . ARG A 1 103 ? -14.540 0.598 -17.274 1.00 66.50 103 ARG A CA 1
ATOM 810 C C . ARG A 1 103 ? -14.449 -0.416 -16.148 1.00 66.50 103 ARG A C 1
ATOM 812 O O . ARG A 1 103 ? -14.144 -1.572 -16.414 1.00 66.50 103 ARG A O 1
ATOM 819 N N . LEU A 1 104 ? -14.666 0.005 -14.903 1.00 65.00 104 LEU A N 1
ATOM 820 C CA . LEU A 1 104 ? -14.791 -0.931 -13.786 1.00 65.00 104 LEU A CA 1
ATOM 821 C C . LEU A 1 104 ? -16.089 -1.742 -13.877 1.00 65.00 104 LEU A C 1
ATOM 823 O O . LEU A 1 104 ? -16.171 -2.802 -13.259 1.00 65.00 104 LEU A O 1
ATOM 827 N N . GLU A 1 105 ? -17.072 -1.263 -14.648 1.00 71.25 105 GLU A N 1
ATOM 828 C CA . GLU A 1 105 ? -18.293 -2.007 -14.965 1.00 71.25 105 GLU A CA 1
ATOM 829 C C . GLU A 1 105 ? -17.967 -3.207 -15.867 1.00 71.25 105 GLU A C 1
ATOM 831 O O . GLU A 1 105 ? -18.350 -4.332 -15.543 1.00 71.25 105 GLU A O 1
ATOM 836 N N . ASP A 1 106 ? -17.162 -2.987 -16.914 1.00 73.50 106 ASP A N 1
ATOM 837 C CA . ASP A 1 106 ? -16.741 -4.025 -17.870 1.00 73.50 106 ASP A CA 1
ATOM 838 C C . ASP A 1 106 ? -15.626 -4.934 -17.330 1.00 73.50 106 ASP A C 1
ATOM 840 O O . ASP A 1 106 ? -15.531 -6.115 -17.669 1.00 73.50 106 ASP A O 1
ATOM 844 N N . HIS A 1 107 ? -14.758 -4.392 -16.475 1.00 70.94 107 HIS A N 1
ATOM 845 C CA . HIS A 1 107 ? -13.626 -5.101 -15.893 1.00 70.94 107 HIS A CA 1
ATOM 846 C C . HIS A 1 107 ? -13.661 -4.985 -14.377 1.00 70.94 107 HIS A C 1
ATOM 848 O O . HIS A 1 107 ? -13.052 -4.092 -13.776 1.00 70.94 107 HIS A O 1
ATOM 854 N N . ARG A 1 108 ? -14.357 -5.936 -13.752 1.00 71.69 108 ARG A N 1
ATOM 855 C CA . ARG A 1 108 ? -14.382 -6.045 -12.296 1.00 71.69 108 ARG A CA 1
ATOM 856 C C . ARG A 1 108 ? -12.958 -6.215 -11.779 1.00 71.69 108 ARG A C 1
ATOM 858 O O . ARG A 1 108 ? -12.241 -7.135 -12.169 1.00 71.69 108 ARG A O 1
ATOM 865 N N . LEU A 1 109 ? -12.551 -5.310 -10.893 1.00 73.19 109 LEU A N 1
ATOM 866 C CA . LEU A 1 109 ? -11.297 -5.460 -10.170 1.00 73.19 109 LEU A CA 1
ATOM 867 C C . LEU A 1 109 ? -11.324 -6.763 -9.356 1.00 73.19 109 LEU A C 1
ATOM 869 O O . LEU A 1 109 ? -12.374 -7.106 -8.803 1.00 73.19 109 LEU A O 1
ATOM 873 N N . PRO A 1 110 ? -10.181 -7.462 -9.232 1.00 73.81 110 PRO A N 1
ATOM 874 C CA . PRO A 1 110 ? -10.082 -8.594 -8.326 1.00 73.81 110 PRO A CA 1
ATOM 875 C C . PRO A 1 110 ? -10.459 -8.164 -6.906 1.00 73.81 110 PRO A C 1
ATOM 877 O O . PRO A 1 110 ? -10.226 -7.019 -6.496 1.00 73.81 110 PRO A O 1
ATOM 880 N N . ARG A 1 111 ? -11.050 -9.094 -6.149 1.00 80.00 111 ARG A N 1
ATOM 881 C CA . ARG A 1 111 ? -11.441 -8.841 -4.764 1.00 80.00 111 ARG A CA 1
ATOM 882 C C . ARG A 1 111 ? -10.208 -8.450 -3.957 1.00 80.00 111 ARG A C 1
ATOM 884 O O . ARG A 1 111 ? -9.211 -9.163 -3.924 1.00 80.00 111 ARG A O 1
ATOM 891 N N . ILE A 1 112 ? -10.299 -7.310 -3.287 1.00 84.00 112 ILE A N 1
ATOM 892 C CA . ILE A 1 112 ? -9.222 -6.821 -2.434 1.00 84.00 112 ILE A CA 1
ATOM 893 C C . ILE A 1 112 ? -9.303 -7.545 -1.104 1.00 84.00 112 ILE A C 1
ATOM 895 O O . ILE A 1 112 ? -10.316 -7.455 -0.410 1.00 84.00 112 ILE A O 1
ATOM 899 N N . VAL A 1 113 ? -8.218 -8.225 -0.756 1.00 85.62 113 VAL A N 1
ATOM 900 C CA . VAL A 1 113 ? -8.044 -8.870 0.543 1.00 85.62 113 VAL A CA 1
ATOM 901 C C . VAL A 1 113 ? -7.311 -7.892 1.455 1.00 85.62 113 VAL A C 1
ATOM 903 O O . VAL A 1 113 ? -6.182 -7.482 1.162 1.00 85.62 113 VAL A O 1
ATOM 906 N N . MET A 1 114 ? -7.969 -7.461 2.530 1.00 89.12 114 MET A N 1
ATOM 907 C CA . MET A 1 114 ? -7.323 -6.664 3.573 1.00 89.12 114 MET A CA 1
ATOM 908 C C . MET A 1 114 ? -6.543 -7.602 4.512 1.00 89.12 114 MET A C 1
ATOM 910 O O . MET A 1 114 ? -6.803 -8.801 4.526 1.00 89.12 114 MET A O 1
ATOM 914 N N . PRO A 1 115 ? -5.553 -7.106 5.270 1.00 89.56 115 PRO A N 1
ATOM 915 C CA . PRO A 1 115 ? -4.880 -7.937 6.260 1.00 89.56 115 PRO A CA 1
ATOM 916 C C . PRO A 1 115 ? -5.853 -8.391 7.356 1.00 89.56 115 PRO A C 1
ATOM 918 O O . PRO A 1 115 ? -6.687 -7.601 7.803 1.00 89.56 115 PRO A O 1
ATOM 921 N N . ASP A 1 116 ? -5.679 -9.606 7.869 1.00 91.50 116 ASP A N 1
ATOM 922 C CA . ASP A 1 116 ? -6.544 -10.170 8.916 1.00 91.50 116 ASP A CA 1
ATOM 923 C C . ASP A 1 116 ? -6.594 -9.302 10.183 1.00 91.50 116 ASP A C 1
ATOM 925 O O . ASP A 1 116 ? -7.652 -9.123 10.778 1.00 91.50 116 ASP A O 1
ATOM 929 N N . TRP A 1 117 ? -5.477 -8.676 10.564 1.00 90.81 117 TRP A N 1
ATOM 930 C CA . TRP A 1 117 ? -5.396 -7.754 11.709 1.00 90.81 117 TRP A CA 1
ATOM 931 C C . TRP A 1 117 ? -6.120 -6.414 11.478 1.00 90.81 117 TRP A C 1
ATOM 933 O O . TRP A 1 117 ? -6.355 -5.632 12.408 1.00 90.81 117 TRP A O 1
ATOM 943 N N . VAL A 1 118 ? -6.517 -6.136 10.235 1.00 92.88 118 VAL A N 1
ATOM 944 C CA . VAL A 1 118 ? -7.404 -5.023 9.886 1.00 92.88 118 VAL A CA 1
ATOM 945 C C . VAL A 1 118 ? -8.867 -5.459 9.951 1.00 92.88 118 VAL A C 1
ATOM 947 O O . VAL A 1 118 ? -9.666 -4.732 10.547 1.00 92.88 118 VAL A O 1
ATOM 950 N N . GLU A 1 119 ? -9.200 -6.619 9.375 1.00 92.19 119 GLU A N 1
ATOM 951 C CA . GLU A 1 119 ? -10.569 -7.160 9.306 1.00 92.19 119 GLU A CA 1
ATOM 952 C C . GLU A 1 119 ? -11.088 -7.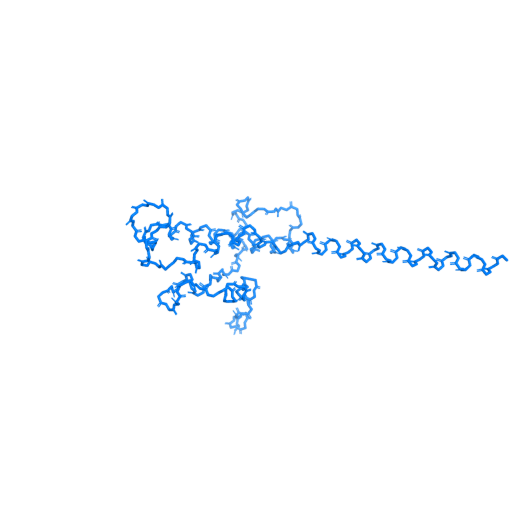667 10.652 1.00 92.19 119 GLU A C 1
ATOM 954 O O . GLU A 1 119 ? -12.237 -7.422 11.004 1.00 92.19 119 GLU A O 1
ATOM 959 N N . SER A 1 120 ? -10.234 -8.346 11.411 1.00 93.69 120 SER A N 1
ATOM 960 C CA . SER A 1 120 ? -10.546 -8.986 12.690 1.00 93.69 120 SER A CA 1
ATOM 961 C C . SER A 1 120 ? -9.517 -8.585 13.753 1.00 93.69 120 SER A C 1
ATOM 963 O O . SER A 1 120 ? -8.774 -9.443 14.231 1.00 93.69 120 SER A O 1
ATOM 965 N N . PRO A 1 121 ? -9.430 -7.296 14.138 1.00 93.75 121 PRO A N 1
ATOM 966 C CA . PRO A 1 121 ? -8.393 -6.830 15.057 1.00 93.75 121 PRO A CA 1
ATOM 967 C C . PRO A 1 121 ? -8.424 -7.528 16.415 1.00 93.75 121 PRO A C 1
ATOM 969 O O . PRO A 1 121 ? -7.374 -7.728 17.005 1.00 93.75 121 PRO A O 1
ATOM 972 N N . ASP A 1 122 ? -9.590 -7.957 16.893 1.00 92.75 122 ASP A N 1
ATOM 973 C CA . ASP A 1 122 ? -9.714 -8.607 18.204 1.00 92.75 122 ASP A CA 1
ATOM 974 C C . ASP A 1 122 ? -9.006 -9.975 18.275 1.00 92.75 122 ASP A C 1
ATOM 976 O O . ASP A 1 122 ? -8.826 -10.523 19.357 1.00 92.75 122 ASP A O 1
ATOM 980 N N . ARG A 1 123 ? -8.579 -10.525 17.128 1.00 94.06 123 ARG A N 1
ATOM 981 C CA . ARG A 1 123 ? -7.804 -11.774 17.034 1.00 94.06 123 ARG A CA 1
ATOM 982 C C . ARG A 1 123 ? -6.291 -11.569 17.114 1.00 94.06 123 ARG A C 1
ATOM 984 O O . ARG A 1 123 ? -5.556 -12.550 17.054 1.00 94.06 123 ARG A O 1
ATOM 991 N N . PHE A 1 124 ? -5.823 -10.325 17.186 1.00 93.56 124 PHE A N 1
ATOM 992 C CA . PHE A 1 124 ? -4.404 -9.992 17.122 1.00 93.56 124 PHE A CA 1
ATOM 993 C C . PHE A 1 124 ? -3.977 -9.176 18.334 1.00 93.56 124 PHE A C 1
ATOM 995 O O . PHE A 1 124 ? -4.680 -8.271 18.784 1.00 93.56 124 PHE A O 1
ATOM 1002 N N . GLU A 1 125 ? -2.778 -9.467 18.826 1.00 94.12 125 GLU A N 1
ATOM 1003 C CA . GLU A 1 125 ? -2.120 -8.628 19.817 1.00 94.12 125 GLU A CA 1
ATOM 1004 C C . GLU A 1 125 ? -1.526 -7.388 19.143 1.00 94.12 125 GLU A C 1
ATOM 1006 O O . GLU A 1 125 ? -0.942 -7.456 18.057 1.00 94.12 125 GLU A O 1
ATOM 1011 N N . PHE A 1 126 ? -1.695 -6.240 19.798 1.00 93.12 126 PHE A N 1
ATOM 1012 C CA . PHE A 1 126 ? -1.167 -4.960 19.342 1.00 93.12 126 PHE A CA 1
ATOM 1013 C C . PHE A 1 126 ? -0.057 -4.478 20.288 1.00 93.12 126 PHE A C 1
ATOM 1015 O O . PHE A 1 126 ? -0.221 -4.583 21.504 1.00 93.12 126 PHE A O 1
ATOM 1022 N N . PRO A 1 127 ? 1.032 -3.883 19.764 1.00 93.88 127 PRO A N 1
ATOM 1023 C CA . PRO A 1 127 ? 1.299 -3.637 18.347 1.00 93.88 127 PRO A CA 1
ATOM 1024 C C . PRO A 1 127 ? 1.586 -4.935 17.576 1.00 93.88 127 PRO A C 1
ATOM 1026 O O . PRO A 1 127 ? 2.331 -5.793 18.038 1.00 93.88 127 PRO A O 1
ATOM 1029 N N . VAL A 1 128 ? 1.011 -5.051 16.378 1.00 91.44 128 VAL A N 1
ATOM 1030 C CA . VAL A 1 128 ? 1.253 -6.165 15.458 1.00 91.44 128 VAL A CA 1
ATOM 1031 C C . VAL A 1 128 ? 2.747 -6.222 15.151 1.00 91.44 128 VAL A C 1
ATOM 1033 O O . VAL A 1 128 ? 3.366 -5.192 14.860 1.00 91.44 128 VAL A O 1
ATOM 1036 N N . SER A 1 129 ? 3.324 -7.425 15.207 1.00 90.00 129 SER A N 1
ATOM 1037 C CA . SER A 1 129 ? 4.759 -7.612 14.985 1.00 90.00 129 SER A CA 1
ATOM 1038 C C . SER A 1 129 ? 5.193 -7.071 13.617 1.00 90.00 129 SER A C 1
ATOM 1040 O O . SER A 1 129 ? 4.456 -7.163 12.627 1.00 90.00 129 SER A O 1
ATOM 1042 N N . GLU A 1 130 ? 6.404 -6.506 13.534 1.00 83.88 130 GLU A N 1
ATOM 1043 C CA . GLU A 1 130 ? 6.902 -5.966 12.265 1.00 83.88 130 GLU A CA 1
ATOM 1044 C C . GLU A 1 130 ? 7.008 -7.062 11.192 1.00 83.88 130 GLU A C 1
ATOM 1046 O O . GLU A 1 130 ? 6.760 -6.793 10.018 1.00 83.88 130 GLU A O 1
ATOM 1051 N N . ASP A 1 131 ? 7.281 -8.304 11.592 1.00 86.56 131 ASP A N 1
ATOM 1052 C CA . ASP A 1 131 ? 7.337 -9.456 10.692 1.00 86.56 131 ASP A CA 1
ATOM 1053 C C . ASP A 1 131 ? 5.955 -9.833 10.144 1.00 86.56 131 ASP A C 1
ATOM 1055 O O . ASP A 1 131 ? 5.819 -10.094 8.948 1.00 86.56 131 ASP A O 1
ATOM 1059 N N . THR A 1 132 ? 4.895 -9.770 10.957 1.00 86.69 132 THR A N 1
ATOM 1060 C CA . THR A 1 132 ? 3.507 -9.934 10.483 1.00 86.69 132 THR A CA 1
ATOM 1061 C C . THR A 1 132 ? 3.131 -8.832 9.488 1.00 86.69 132 THR A C 1
ATOM 1063 O O . THR A 1 132 ? 2.512 -9.100 8.460 1.00 86.69 132 THR A O 1
ATOM 1066 N N . VAL A 1 133 ? 3.546 -7.586 9.740 1.00 84.25 133 VAL A N 1
ATOM 1067 C CA . VAL A 1 133 ? 3.301 -6.472 8.807 1.00 84.25 133 VAL A CA 1
ATOM 1068 C C . VAL A 1 133 ? 4.103 -6.638 7.511 1.00 84.25 133 VAL A C 1
ATOM 1070 O O . VAL A 1 133 ? 3.581 -6.365 6.433 1.00 84.25 133 VAL A O 1
ATOM 1073 N N . ARG A 1 134 ? 5.363 -7.086 7.592 1.00 80.62 134 ARG A N 1
ATOM 1074 C CA . ARG A 1 134 ? 6.259 -7.282 6.436 1.00 80.62 134 ARG A CA 1
ATOM 1075 C C . ARG A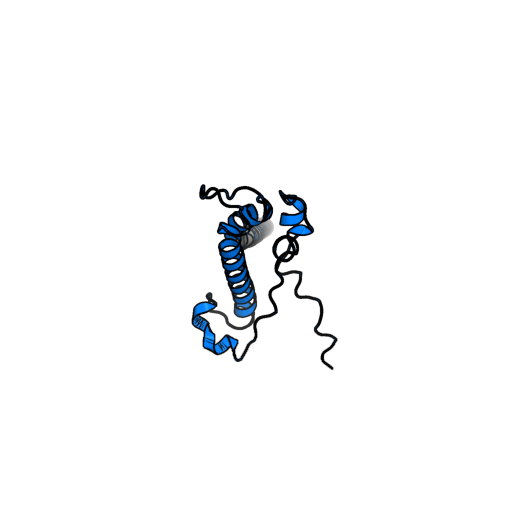 1 134 ? 5.892 -8.497 5.586 1.00 80.62 134 ARG A C 1
ATOM 1077 O O . ARG A 1 134 ? 6.111 -8.462 4.379 1.00 80.62 134 ARG A O 1
ATOM 1084 N N . SER A 1 135 ? 5.377 -9.558 6.201 1.00 82.19 135 SER A N 1
ATOM 1085 C CA . SER A 1 135 ? 4.966 -10.786 5.507 1.00 82.19 135 SER A CA 1
ATOM 1086 C C . SER A 1 135 ? 3.653 -10.622 4.747 1.00 82.19 135 SER A C 1
ATOM 1088 O O . SER A 1 135 ? 3.416 -11.342 3.775 1.00 82.19 135 SER A O 1
ATOM 1090 N N . TRP A 1 136 ? 2.815 -9.656 5.128 1.00 84.12 136 TRP A N 1
ATOM 1091 C CA . TRP A 1 136 ? 1.584 -9.397 4.400 1.00 84.12 136 TRP A CA 1
ATOM 1092 C C . TRP A 1 136 ? 1.867 -8.825 3.005 1.00 84.12 136 TRP A C 1
ATOM 1094 O O . TRP A 1 136 ? 2.460 -7.759 2.830 1.00 84.12 136 TRP A O 1
ATOM 1104 N N . ASN A 1 137 ? 1.390 -9.548 1.993 1.00 81.38 137 ASN A N 1
ATOM 1105 C CA . ASN A 1 137 ? 1.536 -9.190 0.594 1.00 81.38 137 ASN A CA 1
ATOM 1106 C C . ASN A 1 137 ? 0.148 -9.053 -0.057 1.00 81.38 137 ASN A C 1
ATOM 1108 O O . ASN A 1 137 ? -0.476 -10.067 -0.373 1.00 81.38 137 ASN A O 1
ATOM 1112 N N . PRO A 1 138 ? -0.324 -7.831 -0.360 1.00 77.38 138 PRO A N 1
ATOM 1113 C CA . PRO A 1 138 ? -1.654 -7.610 -0.930 1.00 77.38 138 PRO A CA 1
ATOM 1114 C C . PRO A 1 138 ? -1.766 -8.135 -2.358 1.00 77.38 138 PRO A C 1
ATOM 1116 O O . PRO A 1 138 ? -2.855 -8.236 -2.900 1.00 77.38 138 PRO A O 1
ATOM 1119 N N . CYS A 1 139 ? -0.624 -8.410 -2.985 1.00 69.56 139 CYS A N 1
ATOM 1120 C CA . CYS A 1 139 ? -0.507 -8.923 -4.334 1.00 69.56 139 CYS A CA 1
ATOM 1121 C C . CYS A 1 139 ? -0.411 -10.456 -4.374 1.00 69.56 139 CYS A C 1
ATOM 1123 O O . CYS A 1 139 ? -0.442 -11.009 -5.473 1.00 69.56 139 CYS A O 1
ATOM 1125 N N . GLY A 1 140 ? -0.200 -11.116 -3.228 1.00 64.12 140 GLY A N 1
ATOM 1126 C CA . GLY A 1 140 ? 0.003 -12.565 -3.116 1.00 64.12 140 GLY A CA 1
ATOM 1127 C C . GLY A 1 140 ? -1.252 -13.338 -2.713 1.00 64.12 140 GLY A C 1
ATOM 1128 O O . GLY A 1 140 ? -1.362 -14.517 -3.019 1.00 64.12 140 GLY A O 1
ATOM 1129 N N . SER A 1 141 ? -2.226 -12.672 -2.096 1.00 54.34 141 SER A N 1
ATOM 1130 C CA . SER A 1 141 ? -3.488 -13.269 -1.642 1.00 54.34 141 SER A CA 1
ATOM 1131 C C . SER A 1 141 ? -4.520 -13.504 -2.756 1.00 54.34 141 SER A C 1
ATOM 1133 O O . SER A 1 141 ? -5.569 -14.080 -2.500 1.00 54.34 141 SER A O 1
ATOM 1135 N N . ALA A 1 142 ? -4.228 -13.103 -3.997 1.00 51.62 142 ALA A N 1
ATOM 1136 C CA . ALA A 1 142 ? -5.148 -13.197 -5.135 1.00 51.62 142 ALA A CA 1
ATOM 1137 C C . ALA A 1 142 ? -5.120 -14.548 -5.888 1.00 51.62 142 ALA A C 1
ATOM 1139 O O . ALA A 1 142 ? -5.642 -14.619 -6.993 1.00 51.62 142 ALA A O 1
ATOM 1140 N N . VAL A 1 143 ? -4.488 -15.601 -5.352 1.00 48.50 143 VAL A N 1
ATOM 1141 C CA . VAL A 1 143 ? -4.237 -16.854 -6.106 1.00 48.50 143 VAL A CA 1
ATOM 1142 C C . VAL A 1 143 ? -5.172 -18.010 -5.718 1.00 48.50 143 VAL A C 1
ATOM 1144 O O . VAL A 1 143 ? -5.026 -19.110 -6.233 1.00 48.50 143 VAL A O 1
ATOM 1147 N N . VAL A 1 144 ? -6.173 -17.798 -4.863 1.00 49.69 144 VAL A N 1
ATOM 1148 C CA . VAL A 1 144 ? -7.120 -18.871 -4.520 1.00 49.69 144 VAL A CA 1
ATOM 1149 C C . VAL A 1 144 ? -8.497 -18.543 -5.096 1.00 49.69 144 VAL A C 1
ATOM 1151 O O . VAL A 1 144 ? -9.069 -17.510 -4.760 1.00 49.69 144 VAL A O 1
ATOM 1154 N N . HIS A 1 145 ? -9.000 -19.455 -5.932 1.00 46.47 145 HIS A N 1
ATOM 1155 C CA . HIS A 1 145 ? -10.321 -19.506 -6.579 1.00 46.47 145 HIS A CA 1
ATOM 1156 C C . HIS A 1 145 ? -10.452 -18.872 -7.971 1.00 46.47 145 HIS A C 1
ATOM 1158 O O . HIS A 1 145 ? -11.174 -17.901 -8.173 1.00 46.47 145 HIS A O 1
ATOM 1164 N N . GLU A 1 146 ? -9.848 -19.531 -8.962 1.00 47.22 146 GLU A N 1
ATOM 1165 C CA . GLU A 1 146 ? -10.383 -19.551 -10.336 1.00 47.22 146 GLU A CA 1
ATOM 1166 C C . GLU A 1 146 ? -10.516 -20.994 -10.865 1.00 47.22 146 GLU A C 1
ATOM 1168 O O . GLU A 1 146 ? -10.471 -21.248 -12.061 1.00 4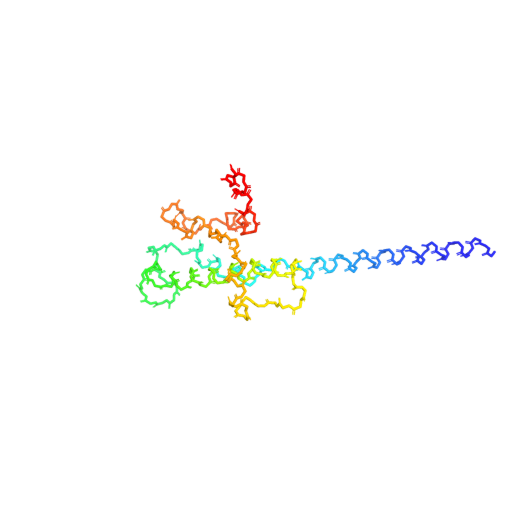7.22 146 GLU A O 1
ATOM 1173 N N . SER A 1 147 ? -10.665 -21.964 -9.956 1.00 51.28 147 SER A N 1
ATOM 1174 C CA . SER A 1 147 ? -10.893 -23.379 -10.283 1.00 51.28 147 SER A CA 1
ATOM 1175 C C . SER A 1 147 ? -12.297 -23.885 -9.925 1.00 51.28 147 SER A C 1
ATOM 1177 O O . SER A 1 147 ? -12.595 -25.035 -10.218 1.00 51.28 147 SER A O 1
ATOM 1179 N N . ASP A 1 148 ? -13.172 -23.034 -9.371 1.00 46.66 148 ASP A N 1
ATOM 1180 C CA . ASP A 1 148 ? -14.538 -23.420 -8.955 1.00 46.66 148 ASP A CA 1
ATOM 1181 C C . ASP A 1 148 ? -15.642 -22.777 -9.817 1.00 46.66 148 ASP A C 1
ATOM 1183 O O . ASP A 1 148 ? -16.810 -22.747 -9.436 1.00 46.66 148 ASP A O 1
ATOM 1187 N N . ALA A 1 149 ? -15.277 -22.230 -10.979 1.00 49.72 149 ALA A N 1
ATOM 1188 C CA . ALA A 1 149 ? -16.217 -21.698 -11.962 1.00 49.72 149 ALA A CA 1
ATOM 1189 C C . ALA A 1 149 ? -16.183 -22.550 -13.237 1.00 49.72 149 ALA A C 1
ATOM 1191 O O . ALA A 1 149 ? -15.804 -22.062 -14.300 1.00 49.72 149 ALA A O 1
ATOM 1192 N N . ASN A 1 150 ? -16.523 -23.835 -13.114 1.00 43.00 150 ASN A N 1
ATOM 1193 C CA . ASN A 1 150 ? -16.961 -24.656 -14.243 1.00 43.00 150 ASN A CA 1
ATOM 1194 C C . ASN A 1 150 ? -17.886 -25.778 -13.772 1.00 43.00 150 ASN A C 1
ATOM 1196 O O . ASN A 1 150 ? -17.460 -26.536 -12.873 1.00 43.00 150 ASN A O 1
#

Sequence (150 aa):
MVEILTIAFIAIVACVVVWVLLATATRVRACKPMYTPYKDYFLRLGRCAPHSPCPCGSGRNYGPCCRPRDVTALRAALIDLHWRRWSHRSYAGRRRSASMGHRLEDHRLPRIVMPDWVESPDRFEFPVSEDTVRSWNPCGSAVVHESDAN